Protein AF-A0A6V8KR81-F1 (afdb_monomer)

Radius of gyration: 21.19 Å; Cα contacts (8 Å, |Δi|>4): 101; chains: 1; bounding box: 66×29×53 Å

Foldseek 3Di:
DPADWPDKDKDKDFPVCQVVVLVVVVVVCCVVPPPQKDWDKDWADDPDPRIIMIMITIGGNPPPPPPDPPPDDDDDDD

Secondary structure (DSSP, 8-state):
--PPPSEEEEEEEEGGGHHHHHHHHHHHHHHHH-SSEEEEEEEEE-SSTTEEEEEEEEEE------------------

Structure (mmCIF, N/CA/C/O backbone):
data_AF-A0A6V8KR81-F1
#
_entry.id   AF-A0A6V8KR81-F1
#
loop_
_atom_site.group_PDB
_atom_site.id
_atom_site.type_symbol
_atom_site.label_atom_id
_atom_site.label_alt_id
_atom_site.label_comp_id
_atom_site.label_asym_id
_atom_site.label_entity_id
_atom_site.label_seq_id
_atom_site.pdbx_PDB_ins_code
_atom_site.Cartn_x
_atom_site.Cartn_y
_atom_site.Cartn_z
_atom_site.occupancy
_atom_site.B_iso_or_equiv
_atom_site.auth_seq_id
_atom_site.auth_comp_id
_atom_site.auth_asym_id
_atom_site.auth_atom_id
_atom_site.pdbx_PDB_model_num
ATOM 1 N N . MET A 1 1 ? -2.679 13.055 19.488 1.00 49.38 1 MET A N 1
ATOM 2 C CA . MET A 1 1 ? -1.603 12.052 19.656 1.00 49.38 1 MET A CA 1
ATOM 3 C C . MET A 1 1 ? -1.621 11.165 18.421 1.00 49.38 1 MET A C 1
ATOM 5 O O . MET A 1 1 ? -2.704 10.936 17.910 1.00 49.38 1 MET A O 1
ATOM 9 N N . ALA A 1 2 ? -0.478 10.747 17.872 1.00 57.56 2 ALA A N 1
ATOM 10 C CA . ALA A 1 2 ? -0.493 9.827 16.733 1.00 57.56 2 ALA A CA 1
ATOM 11 C C . ALA A 1 2 ? -0.827 8.420 17.246 1.00 57.56 2 ALA A C 1
ATOM 13 O O . ALA A 1 2 ? -0.065 7.868 18.041 1.00 57.56 2 ALA A O 1
ATOM 14 N N . SER A 1 3 ? -1.969 7.870 16.837 1.00 71.62 3 SER A N 1
ATOM 15 C CA . SER A 1 3 ? -2.404 6.527 17.221 1.00 71.62 3 SER A CA 1
ATOM 16 C C . SER A 1 3 ? -1.353 5.492 16.802 1.00 71.62 3 SER A C 1
ATOM 18 O O . SER A 1 3 ? -0.764 5.586 15.720 1.00 71.62 3 SER A O 1
ATOM 20 N N . LYS A 1 4 ? -1.078 4.508 17.669 1.00 87.31 4 LYS A N 1
ATOM 21 C CA . LYS A 1 4 ? -0.078 3.467 17.392 1.00 87.31 4 LYS A CA 1
ATOM 22 C C . LYS A 1 4 ? -0.492 2.680 16.136 1.00 87.31 4 LYS A C 1
ATOM 24 O O . LYS A 1 4 ? -1.639 2.233 16.068 1.00 87.31 4 LYS A O 1
ATOM 29 N N . PRO A 1 5 ? 0.409 2.480 15.157 1.00 91.06 5 PRO A N 1
ATOM 30 C CA . PRO A 1 5 ? 0.075 1.719 13.963 1.00 91.06 5 PRO A CA 1
ATOM 31 C C . PRO A 1 5 ? -0.203 0.253 14.305 1.00 91.06 5 PRO A C 1
ATOM 33 O O . PRO A 1 5 ? 0.528 -0.367 15.078 1.00 91.06 5 PRO A O 1
ATOM 36 N N . LEU A 1 6 ? -1.261 -0.288 13.704 1.00 93.69 6 LEU A N 1
ATOM 37 C CA . LEU A 1 6 ? -1.618 -1.706 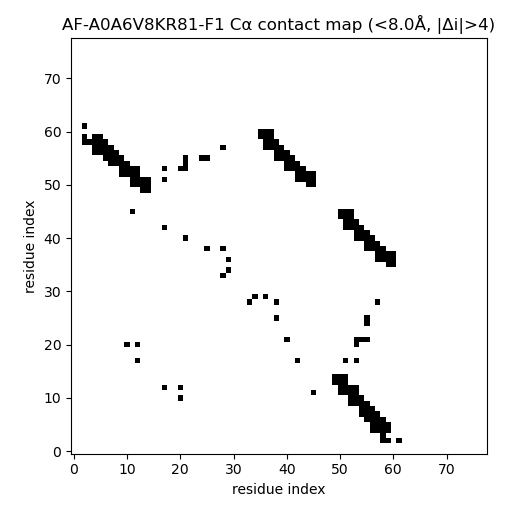13.745 1.00 93.69 6 LEU A CA 1
ATOM 38 C C . LEU A 1 6 ? -0.737 -2.524 12.803 1.00 93.69 6 LEU A C 1
ATOM 40 O O . LEU A 1 6 ? -0.352 -3.645 13.119 1.00 93.69 6 LEU A O 1
ATOM 44 N N . LEU A 1 7 ? -0.432 -1.950 11.639 1.00 94.56 7 LEU A N 1
ATOM 45 C CA . LEU A 1 7 ? 0.352 -2.575 10.586 1.00 94.56 7 LEU A CA 1
ATOM 46 C C . LEU A 1 7 ? 1.192 -1.515 9.879 1.00 94.56 7 LEU A C 1
ATOM 48 O O . LEU A 1 7 ? 0.714 -0.421 9.573 1.00 94.56 7 LEU A O 1
ATOM 52 N N . GLN A 1 8 ? 2.435 -1.868 9.571 1.00 95.94 8 GLN A N 1
ATOM 53 C CA . GLN A 1 8 ? 3.278 -1.116 8.652 1.00 95.94 8 GLN A CA 1
ATOM 54 C C . GLN A 1 8 ? 3.881 -2.083 7.640 1.00 95.94 8 GLN A C 1
ATOM 56 O O . GLN A 1 8 ? 4.521 -3.061 8.017 1.00 95.94 8 GLN A O 1
ATOM 61 N N . ALA A 1 9 ? 3.679 -1.804 6.357 1.00 96.38 9 ALA A N 1
ATOM 62 C CA . ALA A 1 9 ? 4.217 -2.593 5.260 1.00 96.38 9 ALA A CA 1
ATOM 63 C C . ALA A 1 9 ? 5.088 -1.717 4.358 1.00 96.38 9 ALA A C 1
ATOM 65 O O . ALA A 1 9 ? 4.785 -0.546 4.116 1.00 96.38 9 ALA A O 1
ATOM 66 N N . ARG A 1 10 ? 6.169 -2.308 3.845 1.00 97.38 10 ARG A N 1
ATOM 67 C CA . ARG A 1 10 ? 7.050 -1.706 2.843 1.00 97.38 10 ARG A CA 1
ATOM 68 C C . ARG A 1 10 ? 7.294 -2.716 1.736 1.00 97.38 10 ARG A C 1
ATOM 70 O O . ARG A 1 10 ? 7.792 -3.804 2.012 1.00 97.38 10 ARG A O 1
ATOM 77 N N . VAL A 1 11 ? 7.034 -2.317 0.498 1.00 96.56 11 VAL A N 1
ATOM 78 C CA . VAL A 1 11 ? 7.297 -3.134 -0.690 1.00 96.56 11 VAL A CA 1
ATOM 79 C C . VAL A 1 11 ? 8.167 -2.339 -1.656 1.00 96.56 11 VAL A C 1
ATOM 81 O O . VAL A 1 11 ? 7.913 -1.163 -1.904 1.00 96.56 11 VAL A O 1
ATOM 84 N N . THR A 1 12 ? 9.206 -2.974 -2.192 1.00 97.75 12 THR A N 1
ATOM 85 C CA . THR A 1 12 ? 9.964 -2.431 -3.324 1.00 97.75 12 THR A CA 1
ATOM 86 C C . THR A 1 12 ? 9.389 -3.028 -4.601 1.00 97.75 12 THR A C 1
ATOM 88 O O . THR A 1 12 ? 9.363 -4.247 -4.740 1.00 97.75 12 THR A O 1
ATOM 91 N N . THR A 1 13 ? 8.927 -2.185 -5.517 1.00 97.62 13 THR A N 1
ATOM 92 C CA . THR A 1 13 ? 8.260 -2.587 -6.766 1.00 97.62 13 THR A CA 1
ATOM 93 C C . THR A 1 13 ? 8.733 -1.706 -7.925 1.00 97.62 13 THR A C 1
ATOM 95 O O . THR A 1 13 ? 9.402 -0.696 -7.682 1.00 97.62 13 THR A O 1
ATOM 98 N N . SER A 1 14 ? 8.465 -2.082 -9.178 1.00 97.88 14 SER A N 1
ATOM 99 C CA . SER A 1 14 ? 8.778 -1.201 -10.313 1.00 97.88 14 SER A CA 1
ATOM 100 C C . SER A 1 14 ? 7.820 -0.007 -10.345 1.00 97.88 14 SER A C 1
ATOM 102 O O . SER A 1 14 ? 6.704 -0.076 -9.828 1.00 97.88 14 SER A O 1
ATOM 104 N N . THR A 1 15 ? 8.258 1.114 -10.924 1.00 97.25 15 THR A N 1
ATOM 105 C CA . THR A 1 15 ? 7.473 2.363 -10.948 1.00 97.25 15 THR A CA 1
ATOM 106 C C . THR A 1 15 ? 6.081 2.169 -11.559 1.00 97.25 15 THR A C 1
ATOM 108 O O . THR A 1 15 ? 5.111 2.711 -11.041 1.00 97.25 15 THR A O 1
ATOM 111 N N . GLU A 1 16 ? 5.973 1.353 -12.609 1.00 97.69 16 GLU A N 1
ATOM 112 C CA . GLU A 1 16 ? 4.713 1.015 -13.293 1.00 97.69 16 GLU A CA 1
ATOM 113 C C . GLU A 1 16 ? 3.714 0.246 -12.403 1.00 97.69 16 GLU A C 1
ATOM 115 O O . GLU A 1 16 ? 2.509 0.358 -12.593 1.00 97.69 16 GLU A O 1
ATOM 120 N N . HIS A 1 17 ? 4.197 -0.502 -11.405 1.00 97.81 17 HIS A N 1
ATOM 121 C CA . HIS A 1 17 ? 3.370 -1.322 -10.514 1.00 97.81 17 HIS A CA 1
ATOM 122 C C . HIS A 1 17 ? 3.113 -0.656 -9.156 1.00 97.81 17 HIS A C 1
ATOM 124 O O . HIS A 1 17 ? 2.501 -1.266 -8.275 1.00 97.81 17 HIS A O 1
ATOM 130 N N . ALA A 1 18 ? 3.597 0.571 -8.943 1.00 97.56 18 ALA A N 1
ATOM 131 C CA . ALA A 1 18 ? 3.533 1.244 -7.648 1.00 97.56 18 ALA A CA 1
ATOM 132 C C . ALA A 1 18 ? 2.093 1.432 -7.150 1.00 97.56 18 ALA A C 1
ATOM 134 O O . ALA A 1 18 ? 1.789 1.101 -6.005 1.00 97.56 18 ALA A O 1
ATOM 135 N N . GLU A 1 19 ? 1.210 1.920 -8.022 1.00 97.62 19 GLU A N 1
ATOM 136 C CA . GLU A 1 19 ? -0.197 2.179 -7.706 1.00 97.62 19 GLU A CA 1
ATOM 137 C C . GLU A 1 19 ? -0.960 0.876 -7.440 1.00 97.62 19 GLU A C 1
ATOM 139 O O . GLU A 1 19 ? -1.501 0.697 -6.352 1.00 97.62 19 GLU A O 1
ATOM 144 N N . ALA A 1 20 ? -0.856 -0.103 -8.346 1.00 98.00 20 ALA A N 1
ATOM 145 C CA . ALA A 1 20 ? -1.464 -1.423 -8.167 1.00 98.00 20 ALA A CA 1
ATOM 146 C C . ALA A 1 20 ? -1.005 -2.122 -6.872 1.00 98.00 20 ALA A C 1
ATOM 148 O O . ALA A 1 20 ? -1.786 -2.807 -6.205 1.00 98.00 20 ALA A O 1
ATOM 149 N N . SER A 1 21 ? 0.259 -1.926 -6.481 1.00 97.56 21 SER A N 1
ATOM 150 C CA . SER A 1 21 ? 0.784 -2.440 -5.212 1.00 97.56 21 SER A CA 1
ATOM 151 C C . SER A 1 21 ? 0.122 -1.760 -4.010 1.00 97.56 21 SER A C 1
ATOM 153 O O . SER A 1 21 ? -0.234 -2.441 -3.050 1.00 97.56 21 SER A O 1
ATOM 155 N N . LEU A 1 22 ? -0.066 -0.437 -4.044 1.00 97.75 22 LEU A N 1
ATOM 156 C CA . LEU A 1 22 ? -0.740 0.305 -2.973 1.00 97.75 22 LEU A CA 1
ATOM 157 C C . LEU A 1 22 ? -2.219 -0.067 -2.849 1.00 97.75 22 LEU A C 1
ATOM 159 O O . LEU A 1 22 ? -2.693 -0.256 -1.725 1.00 97.75 22 LEU A O 1
ATOM 163 N N . ASP A 1 23 ? -2.919 -0.224 -3.969 1.00 97.69 23 ASP A N 1
ATOM 164 C CA . ASP A 1 23 ? -4.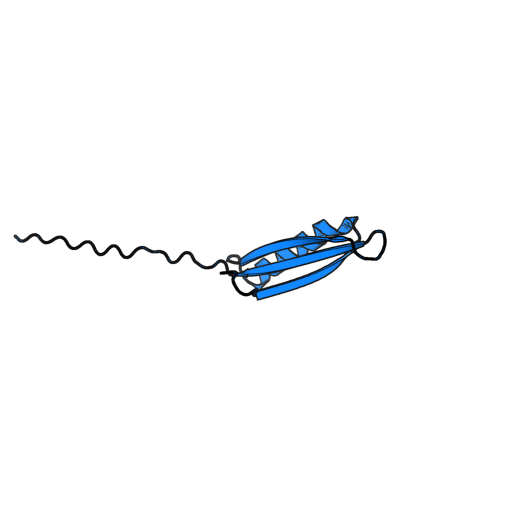324 -0.636 -3.989 1.00 97.69 23 ASP A CA 1
ATOM 165 C C . ASP A 1 23 ? -4.492 -2.035 -3.409 1.00 97.69 23 ASP A C 1
ATOM 167 O O . ASP A 1 23 ? -5.319 -2.254 -2.523 1.00 97.69 23 ASP A O 1
ATOM 171 N N . THR A 1 24 ? -3.638 -2.969 -3.835 1.00 97.50 24 THR A N 1
ATOM 172 C CA . THR A 1 24 ? -3.635 -4.341 -3.317 1.00 97.50 24 THR A CA 1
ATOM 173 C C . THR A 1 24 ? -3.375 -4.356 -1.812 1.00 97.50 24 THR A C 1
ATOM 175 O O . THR A 1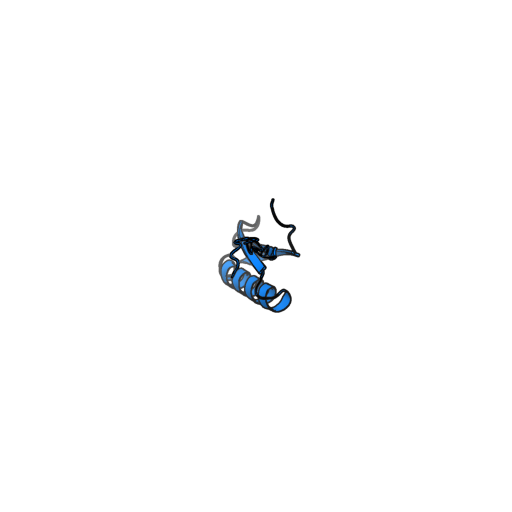 24 ? -4.114 -4.991 -1.061 1.00 97.50 24 THR A O 1
ATOM 178 N N . LEU A 1 25 ? -2.356 -3.627 -1.342 1.00 96.81 25 LEU A N 1
ATOM 179 C CA . LEU A 1 25 ? -2.034 -3.553 0.085 1.00 96.81 25 LEU A CA 1
ATOM 180 C C . LEU A 1 25 ? -3.181 -2.938 0.897 1.00 96.81 25 LEU A C 1
ATOM 182 O O . LEU A 1 25 ? -3.510 -3.445 1.968 1.00 96.81 25 LEU A O 1
ATOM 186 N N . THR A 1 26 ? -3.810 -1.878 0.390 1.00 96.81 26 THR A N 1
ATOM 187 C CA . THR A 1 26 ? -4.935 -1.207 1.059 1.00 96.81 26 THR A CA 1
ATOM 188 C C . THR A 1 26 ? -6.167 -2.108 1.113 1.00 96.81 26 THR A C 1
ATOM 190 O O . THR A 1 26 ? -6.793 -2.234 2.166 1.00 96.81 26 THR A O 1
ATOM 193 N N . HIS A 1 27 ? -6.493 -2.780 0.005 1.00 96.69 27 HIS A N 1
ATOM 194 C CA . HIS A 1 27 ? -7.592 -3.739 -0.064 1.00 96.69 27 HIS A CA 1
ATOM 195 C C . HIS A 1 27 ? -7.400 -4.879 0.941 1.00 96.69 27 HIS A C 1
ATOM 197 O O . HIS A 1 27 ? -8.304 -5.180 1.720 1.00 96.69 27 HIS A O 1
ATOM 203 N N . LEU A 1 28 ? -6.206 -5.481 0.970 1.00 96.31 28 LEU A N 1
ATOM 204 C CA . LEU A 1 28 ? -5.884 -6.554 1.908 1.00 96.31 28 LEU A CA 1
ATOM 205 C C . LEU A 1 28 ? -5.926 -6.078 3.362 1.00 96.31 28 LEU A C 1
ATOM 207 O O . LEU A 1 28 ? -6.445 -6.794 4.214 1.00 96.31 28 LEU A O 1
ATOM 211 N N . ALA A 1 29 ? -5.431 -4.874 3.653 1.00 95.69 29 ALA A N 1
ATOM 212 C CA . ALA A 1 29 ? -5.463 -4.323 5.002 1.00 95.69 29 ALA A CA 1
ATOM 213 C C . ALA A 1 29 ? -6.894 -4.166 5.529 1.00 95.69 29 ALA A C 1
ATOM 215 O O . ALA A 1 29 ? -7.179 -4.658 6.618 1.00 95.69 29 ALA A O 1
ATOM 216 N N . ARG A 1 30 ? -7.801 -3.561 4.750 1.00 95.00 30 ARG A N 1
ATOM 217 C CA . ARG A 1 30 ? -9.219 -3.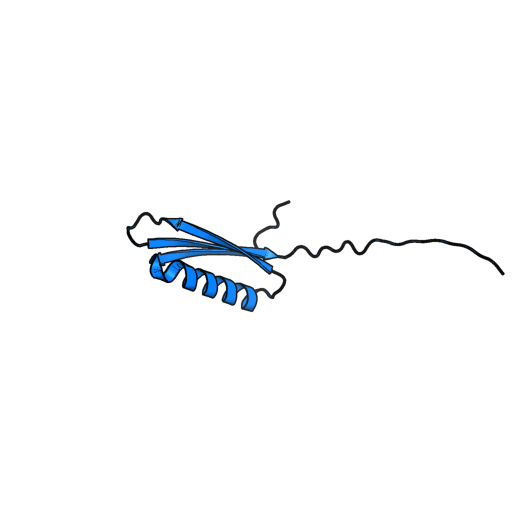424 5.135 1.00 95.00 30 ARG A CA 1
ATOM 218 C C . ARG A 1 30 ? -9.890 -4.782 5.308 1.00 95.00 30 ARG A C 1
ATOM 220 O O . ARG A 1 30 ? -10.547 -5.042 6.307 1.00 95.00 30 ARG A O 1
ATOM 227 N N . ARG A 1 31 ? -9.627 -5.708 4.384 1.00 96.19 31 ARG A N 1
ATOM 228 C CA . ARG A 1 31 ? -10.150 -7.075 4.470 1.00 96.19 31 ARG A CA 1
ATOM 229 C C . ARG A 1 31 ? -9.706 -7.842 5.715 1.00 96.19 31 ARG A C 1
ATOM 231 O O . ARG A 1 31 ? -10.450 -8.706 6.168 1.00 96.19 31 ARG A O 1
ATOM 238 N N . LEU A 1 32 ? -8.496 -7.591 6.213 1.00 95.69 32 LEU A N 1
ATOM 239 C CA . LEU A 1 32 ? -7.926 -8.304 7.359 1.00 95.69 32 LEU A CA 1
ATOM 240 C C . LEU A 1 32 ? -8.195 -7.610 8.697 1.00 95.69 32 LEU A C 1
ATOM 242 O O . LEU A 1 32 ? -8.291 -8.288 9.716 1.00 95.69 32 LEU A O 1
ATOM 246 N N . LEU A 1 33 ? -8.267 -6.279 8.707 1.00 94.31 33 LEU A N 1
ATOM 247 C CA . LEU A 1 33 ? -8.326 -5.47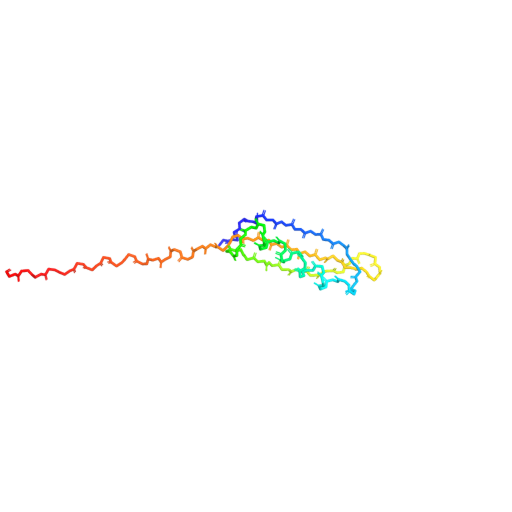2 9.929 1.00 94.31 33 LEU A CA 1
ATOM 248 C C . LEU A 1 33 ? -9.692 -4.811 10.161 1.00 94.31 33 LEU A C 1
ATOM 250 O O . LEU A 1 33 ? -9.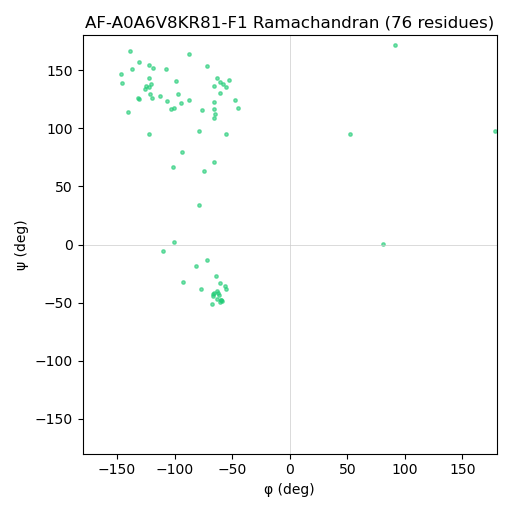889 -4.225 11.222 1.00 94.31 33 LEU A O 1
ATOM 254 N N . GLY A 1 34 ? -10.621 -4.941 9.210 1.00 92.75 34 GLY A N 1
ATOM 255 C CA . GLY A 1 34 ? -11.926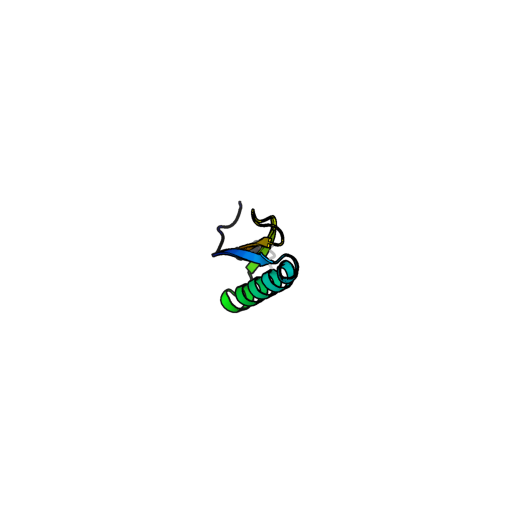 -4.286 9.226 1.00 92.75 34 GLY A CA 1
ATOM 256 C C . GLY A 1 34 ? -11.914 -2.937 8.508 1.00 92.75 34 GLY A C 1
ATOM 257 O O . GLY A 1 34 ? -10.859 -2.434 8.112 1.00 92.75 34 GLY A O 1
ATOM 258 N N . ASP A 1 35 ? -13.103 -2.360 8.340 1.00 89.38 35 ASP A N 1
ATOM 259 C CA . ASP A 1 35 ? -13.281 -1.088 7.633 1.00 89.38 35 ASP A CA 1
ATOM 260 C C . ASP A 1 35 ? -12.984 0.139 8.516 1.00 89.38 35 ASP A C 1
ATOM 262 O O . ASP A 1 35 ? -12.639 1.191 7.982 1.00 89.38 35 ASP A O 1
ATOM 266 N N . ASP A 1 36 ? -12.975 -0.015 9.847 1.00 90.69 36 ASP A N 1
ATOM 267 C CA . ASP A 1 36 ? -12.699 1.045 10.839 1.00 90.69 36 ASP A CA 1
ATOM 268 C C . ASP A 1 36 ? -11.193 1.354 10.995 1.00 90.69 36 ASP A C 1
ATOM 270 O O . ASP A 1 36 ? -10.665 1.620 12.085 1.00 90.69 36 ASP A O 1
ATOM 274 N N . VAL A 1 37 ? -10.444 1.254 9.895 1.00 93.19 37 VAL A N 1
ATOM 275 C CA . VAL A 1 37 ? -9.004 1.508 9.860 1.00 93.19 37 VAL A CA 1
ATOM 276 C C . VAL A 1 37 ? -8.656 2.600 8.864 1.00 93.19 37 VAL A C 1
ATOM 278 O O . VAL A 1 37 ? -9.062 2.608 7.702 1.00 93.19 37 VAL A O 1
ATOM 281 N N . THR A 1 38 ? -7.781 3.500 9.293 1.00 94.25 38 THR A N 1
ATOM 282 C CA . THR A 1 38 ? -7.190 4.494 8.405 1.00 94.25 38 THR A CA 1
ATOM 283 C C . THR A 1 38 ? -5.946 3.914 7.747 1.00 94.25 38 THR A C 1
ATOM 285 O O . THR A 1 38 ? -5.001 3.499 8.419 1.00 94.25 38 THR A O 1
ATOM 288 N N . CYS A 1 39 ? -5.924 3.924 6.415 1.00 94.94 39 CYS A N 1
ATOM 289 C CA . CYS A 1 39 ? -4.778 3.518 5.608 1.00 94.94 39 CYS A CA 1
ATOM 290 C C . CYS A 1 39 ? -4.063 4.756 5.062 1.00 94.94 39 CYS A C 1
ATOM 292 O O . CYS A 1 39 ? -4.624 5.503 4.264 1.00 94.94 39 CYS A O 1
ATOM 294 N N . ARG A 1 40 ? -2.807 4.966 5.460 1.00 95.81 40 ARG A N 1
ATOM 295 C CA . ARG A 1 40 ? -1.938 6.009 4.907 1.00 95.81 40 ARG A CA 1
ATOM 296 C C . ARG A 1 40 ? -0.886 5.384 4.005 1.00 95.81 40 ARG A C 1
ATOM 298 O O . ARG A 1 40 ? -0.095 4.557 4.458 1.00 95.81 40 ARG A O 1
ATOM 305 N N . THR A 1 41 ? -0.831 5.835 2.759 1.00 97.19 41 THR A N 1
ATOM 306 C CA . THR A 1 41 ? 0.125 5.355 1.760 1.00 97.19 41 THR A CA 1
ATOM 307 C C . THR A 1 41 ? 1.202 6.397 1.467 1.00 97.19 41 THR A C 1
ATOM 309 O O . THR A 1 41 ? 0.989 7.602 1.623 1.00 97.19 41 THR A O 1
ATOM 312 N N . GLN A 1 42 ? 2.399 5.946 1.092 1.00 97.44 42 GLN A N 1
ATOM 313 C CA . GLN A 1 42 ? 3.475 6.808 0.595 1.00 97.44 42 GLN A CA 1
ATOM 314 C C . GLN A 1 42 ? 4.301 6.072 -0.458 1.00 97.44 42 GLN A C 1
ATOM 316 O O . GLN A 1 42 ? 4.556 4.879 -0.318 1.00 97.44 42 GLN A O 1
ATOM 321 N N . THR A 1 43 ? 4.809 6.808 -1.443 1.00 97.75 43 THR A N 1
ATOM 322 C CA . THR A 1 43 ? 5.763 6.294 -2.434 1.00 97.75 43 THR A CA 1
ATOM 323 C C . THR A 1 43 ? 7.055 7.103 -2.371 1.00 97.75 43 THR A C 1
ATOM 325 O O . THR A 1 43 ? 7.041 8.328 -2.195 1.00 97.75 43 THR A O 1
ATOM 328 N N . ARG A 1 44 ? 8.195 6.415 -2.460 1.00 97.25 44 ARG A N 1
ATOM 329 C CA . ARG A 1 44 ? 9.543 6.998 -2.463 1.00 97.25 44 ARG A CA 1
ATOM 330 C C . ARG A 1 44 ? 10.403 6.313 -3.513 1.00 97.25 44 ARG A C 1
ATOM 332 O O . ARG A 1 44 ? 10.229 5.125 -3.763 1.00 97.25 44 ARG A O 1
ATOM 339 N N . HIS A 1 45 ? 11.375 7.023 -4.075 1.00 95.94 45 HIS A N 1
ATOM 340 C CA . HIS A 1 45 ? 12.354 6.395 -4.960 1.00 95.94 45 HIS A CA 1
ATOM 341 C C . HIS A 1 45 ? 13.139 5.295 -4.227 1.00 95.94 45 HIS A C 1
ATOM 343 O O . HIS A 1 45 ? 13.485 5.418 -3.042 1.00 95.94 45 HIS A O 1
ATOM 349 N N . ALA A 1 46 ? 13.379 4.187 -4.923 1.00 94.25 46 ALA A N 1
ATOM 350 C CA . ALA A 1 46 ? 14.348 3.191 -4.496 1.00 94.25 46 ALA A CA 1
ATOM 351 C C . ALA A 1 46 ? 15.732 3.558 -5.043 1.00 94.25 46 ALA A C 1
ATOM 353 O O . ALA A 1 46 ? 15.853 4.348 -5.976 1.00 94.25 46 ALA A O 1
ATOM 354 N N . ASP A 1 47 ? 16.771 2.950 -4.480 1.00 92.62 47 ASP A N 1
ATOM 355 C CA . ASP A 1 47 ? 18.155 3.227 -4.884 1.00 92.62 47 ASP A CA 1
ATOM 356 C C . ASP A 1 47 ? 18.468 2.630 -6.277 1.00 92.62 47 ASP A C 1
ATOM 358 O O . ASP A 1 47 ? 19.462 2.971 -6.912 1.00 92.62 47 ASP A O 1
ATOM 362 N N . ARG A 1 48 ? 17.589 1.750 -6.780 1.00 92.12 48 ARG A N 1
ATOM 363 C CA . ARG A 1 48 ? 17.665 1.126 -8.104 1.00 92.12 48 ARG A CA 1
ATOM 364 C C . ARG A 1 48 ? 16.783 1.869 -9.110 1.00 92.12 48 ARG A C 1
ATOM 366 O O . ARG A 1 48 ? 15.587 2.043 -8.877 1.00 92.12 48 ARG A O 1
ATOM 373 N N . ALA A 1 49 ? 17.354 2.218 -10.264 1.00 93.50 49 ALA A N 1
ATOM 374 C CA . ALA A 1 49 ? 16.627 2.842 -11.369 1.00 93.50 49 ALA A CA 1
ATOM 375 C C . ALA A 1 49 ? 15.420 1.993 -11.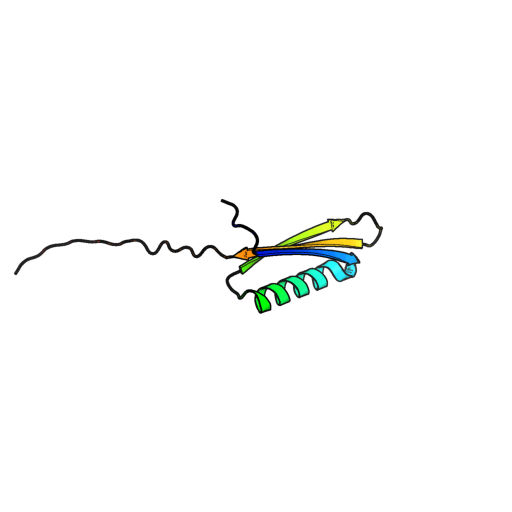813 1.00 93.50 49 ALA A C 1
ATOM 377 O O . ALA A 1 49 ? 15.527 0.773 -11.941 1.00 93.50 49 ALA A O 1
ATOM 378 N N . GLY A 1 50 ? 14.277 2.648 -12.034 1.00 95.50 50 GLY A N 1
ATOM 379 C CA . GLY A 1 50 ? 13.015 1.997 -12.409 1.00 95.50 50 GLY A CA 1
ATOM 380 C C . GLY A 1 50 ? 12.226 1.378 -11.248 1.00 95.50 50 GLY A C 1
ATOM 381 O O . GLY A 1 50 ? 11.157 0.820 -11.487 1.00 95.50 50 GLY A O 1
ATOM 382 N N . TYR A 1 51 ? 12.715 1.482 -10.006 1.00 97.75 51 TYR A N 1
ATOM 383 C CA . TYR A 1 51 ? 12.043 0.953 -8.818 1.00 97.75 51 TYR A CA 1
ATOM 384 C C . TYR A 1 51 ? 11.682 2.048 -7.812 1.00 97.75 51 TYR A C 1
ATOM 386 O O . TYR A 1 51 ? 12.360 3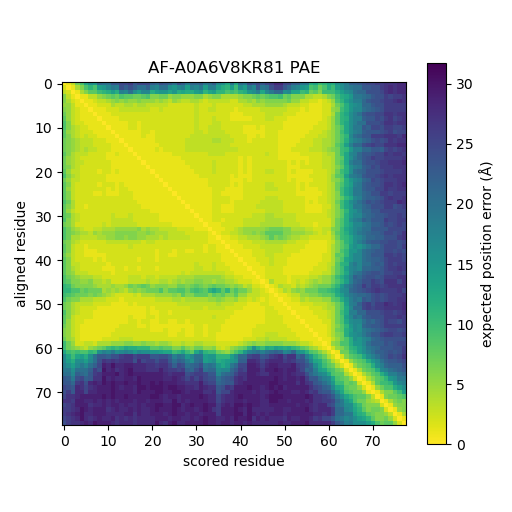.069 -7.661 1.00 97.75 51 TYR A O 1
ATOM 394 N N . VAL A 1 52 ? 10.620 1.783 -7.058 1.00 98.31 52 VAL A N 1
ATOM 395 C CA . VAL A 1 52 ? 10.141 2.608 -5.952 1.00 98.31 52 VAL A CA 1
ATOM 396 C C . VAL A 1 52 ? 9.881 1.752 -4.717 1.00 98.31 52 VAL A C 1
ATOM 398 O O . VAL A 1 52 ? 9.669 0.544 -4.792 1.00 98.31 52 VAL A O 1
ATOM 401 N N . ARG A 1 53 ? 9.904 2.395 -3.553 1.00 98.31 53 ARG A N 1
ATOM 402 C CA . ARG A 1 53 ? 9.444 1.856 -2.277 1.00 98.31 53 ARG A CA 1
ATOM 403 C C . ARG A 1 53 ? 8.054 2.415 -2.009 1.00 98.31 53 ARG A C 1
ATOM 405 O O . ARG A 1 53 ? 7.904 3.629 -1.860 1.00 98.31 53 ARG A O 1
ATOM 412 N N . VAL A 1 54 ? 7.062 1.540 -1.932 1.00 98.06 54 VAL A N 1
ATOM 413 C CA . VAL A 1 54 ? 5.715 1.882 -1.477 1.00 98.06 54 VAL A CA 1
ATOM 414 C C . VAL A 1 54 ? 5.562 1.491 -0.012 1.00 98.06 54 VAL A C 1
ATOM 416 O O . VAL A 1 54 ? 6.077 0.464 0.437 1.00 98.06 54 VAL A O 1
ATOM 419 N N . TYR A 1 55 ? 4.876 2.337 0.740 1.00 98.12 55 TYR A N 1
ATOM 420 C CA . TYR A 1 55 ? 4.647 2.191 2.167 1.00 98.12 55 TYR A CA 1
ATOM 421 C C . TYR A 1 55 ? 3.151 2.244 2.433 1.00 98.12 55 TYR A C 1
ATOM 423 O O . TYR A 1 55 ? 2.468 3.127 1.916 1.00 98.12 55 TYR A O 1
ATOM 431 N N . LEU A 1 56 ? 2.674 1.351 3.294 1.00 97.94 56 LEU A N 1
ATOM 432 C CA . LEU A 1 56 ? 1.345 1.406 3.889 1.00 97.94 56 LEU A CA 1
ATOM 433 C C . LEU A 1 56 ? 1.504 1.456 5.409 1.00 97.94 56 LEU A C 1
ATOM 435 O O . LEU A 1 56 ? 2.218 0.642 5.991 1.00 97.94 56 LEU A O 1
ATOM 439 N N . THR A 1 57 ? 0.843 2.407 6.055 1.00 97.00 57 THR A N 1
ATOM 440 C CA . THR A 1 57 ? 0.671 2.454 7.510 1.00 97.00 57 THR A CA 1
ATOM 441 C C . THR A 1 57 ? -0.814 2.403 7.816 1.00 97.00 57 THR A C 1
ATOM 443 O O . THR A 1 57 ? -1.570 3.222 7.298 1.00 97.00 57 THR A O 1
ATOM 446 N N . VAL A 1 58 ? -1.218 1.456 8.656 1.00 96.06 58 VAL A N 1
ATOM 447 C CA . VAL A 1 58 ? -2.606 1.273 9.077 1.00 96.06 58 VAL A CA 1
ATOM 448 C C . VAL A 1 58 ? -2.727 1.603 10.556 1.00 96.06 58 VAL A C 1
ATOM 450 O O . VAL A 1 58 ? -1.979 1.066 11.375 1.00 96.06 58 VAL A O 1
ATOM 453 N N . THR A 1 59 ? -3.668 2.467 10.907 1.00 95.31 59 THR A N 1
ATOM 454 C CA . THR A 1 59 ? -4.035 2.806 12.290 1.00 95.31 59 THR A CA 1
ATOM 455 C C . THR A 1 59 ? -5.516 2.516 12.495 1.00 95.31 59 THR A C 1
ATOM 457 O O . THR A 1 59 ? -6.279 2.547 11.531 1.00 95.31 59 THR A O 1
ATOM 460 N N . ARG A 1 60 ? -5.944 2.251 13.735 1.00 90.62 60 ARG A N 1
ATOM 461 C CA . ARG A 1 60 ? -7.384 2.278 14.037 1.00 90.62 60 ARG A CA 1
ATOM 462 C C . ARG A 1 60 ? -7.904 3.688 13.816 1.00 90.62 60 ARG A C 1
ATOM 464 O O . ARG A 1 60 ? -7.189 4.648 14.109 1.00 90.62 60 ARG A O 1
ATOM 471 N N . GLU A 1 61 ? -9.120 3.798 13.311 1.00 83.00 61 GLU A N 1
ATOM 472 C CA . GLU A 1 61 ? -9.894 5.010 13.512 1.00 83.00 61 GLU A CA 1
ATOM 473 C C . GLU A 1 61 ? -10.193 5.088 15.014 1.00 83.00 61 GLU A C 1
ATOM 475 O O . GLU A 1 61 ? -10.757 4.164 15.599 1.00 83.00 61 GLU A O 1
ATOM 480 N N . GLU A 1 62 ? -9.686 6.118 15.692 1.00 67.88 62 GLU A N 1
ATOM 481 C CA . GLU A 1 62 ? -10.143 6.389 17.051 1.00 67.88 62 GLU A CA 1
ATOM 482 C C . GLU A 1 62 ? -11.611 6.780 16.917 1.00 67.88 62 GLU A C 1
ATOM 484 O O . GLU A 1 62 ? -11.912 7.841 16.365 1.00 67.88 62 GLU A O 1
ATOM 489 N N . GLU A 1 63 ? -12.516 5.903 17.363 1.00 51.84 63 GLU A N 1
ATOM 490 C CA . GLU A 1 63 ? -13.923 6.245 17.519 1.00 51.84 63 GLU A CA 1
ATOM 491 C C . GLU A 1 63 ? -13.973 7.614 18.196 1.00 51.84 63 GLU A C 1
ATOM 493 O O . GLU A 1 63 ? -13.501 7.788 19.324 1.00 51.84 63 GLU A O 1
ATOM 498 N N . ARG A 1 64 ? -14.538 8.612 17.514 1.00 48.03 64 ARG A N 1
ATOM 499 C CA . ARG A 1 64 ? -15.021 9.817 18.181 1.00 48.03 64 ARG A CA 1
ATOM 500 C C . ARG A 1 64 ? -16.188 9.405 19.080 1.00 48.03 64 ARG A C 1
ATOM 502 O O . ARG A 1 64 ? -17.332 9.751 18.815 1.00 48.03 64 ARG A O 1
ATOM 509 N N . LEU A 1 65 ? -15.913 8.701 20.175 1.00 46.31 65 LEU A N 1
ATOM 510 C CA . LEU A 1 65 ? -16.809 8.586 21.317 1.00 46.31 65 LEU A CA 1
ATOM 511 C C . LEU A 1 65 ? -16.764 9.911 22.091 1.00 46.31 65 LEU A C 1
ATOM 513 O O . LEU A 1 65 ? -16.364 9.994 23.245 1.00 46.31 65 LEU A O 1
ATOM 517 N N . CYS A 1 66 ? -17.197 10.971 21.415 1.00 36.88 66 CYS A N 1
ATOM 518 C CA . CYS A 1 66 ? -17.832 12.114 22.042 1.00 36.88 66 CYS A CA 1
ATOM 519 C C . CYS A 1 66 ? -19.333 11.947 21.801 1.00 36.88 66 CYS A C 1
ATOM 521 O O . CYS A 1 66 ? -19.932 12.720 21.061 1.00 36.88 66 CYS A O 1
ATOM 523 N N . HIS A 1 67 ? -19.944 10.920 22.399 1.00 39.84 67 HIS A N 1
ATOM 524 C CA . HIS A 1 67 ? -21.361 11.049 22.705 1.00 39.84 67 HIS A CA 1
ATOM 525 C C . HIS A 1 67 ? -21.420 11.906 23.963 1.00 39.84 67 HIS A C 1
ATOM 527 O O . HIS A 1 67 ? -21.129 11.453 25.069 1.00 39.84 67 HIS A O 1
ATOM 533 N N . GLU A 1 68 ? -21.653 13.193 23.740 1.00 40.56 68 GLU A N 1
ATOM 534 C CA . GLU A 1 68 ? -21.820 14.194 24.774 1.00 40.56 68 GLU A CA 1
ATOM 535 C C . GLU A 1 68 ? -22.794 13.690 25.839 1.00 40.56 68 GLU A C 1
ATOM 537 O O . GLU A 1 68 ? -23.941 13.331 25.563 1.00 40.56 68 GLU A O 1
ATOM 542 N N . SER A 1 69 ? -22.315 13.696 27.077 1.00 46.50 69 SER A N 1
ATOM 543 C CA . SER A 1 69 ? -23.130 13.719 28.276 1.00 46.50 69 SER A CA 1
ATOM 544 C C . SER A 1 69 ? -24.079 14.919 28.211 1.00 46.50 69 SER A C 1
ATOM 546 O O . SER A 1 69 ? -23.715 16.018 28.621 1.00 46.50 69 SER A O 1
ATOM 548 N N . GLN A 1 70 ? -25.310 14.728 27.744 1.00 45.62 70 GLN A N 1
ATOM 549 C CA . GLN A 1 70 ? -26.400 15.644 28.073 1.00 45.62 70 GLN A CA 1
ATOM 550 C C . GLN A 1 70 ? -27.145 15.111 29.291 1.00 45.62 70 GLN A C 1
ATOM 552 O O . GLN A 1 70 ? -28.230 14.543 29.213 1.00 45.62 70 GLN A O 1
ATOM 557 N N . GLY A 1 71 ? -26.545 15.353 30.456 1.00 41.47 71 GLY A N 1
ATOM 558 C CA . GLY A 1 71 ? -27.353 15.677 31.617 1.00 41.47 71 GLY A CA 1
ATOM 559 C C . GLY A 1 71 ? -28.054 17.006 31.338 1.00 41.47 71 GLY A C 1
ATOM 560 O O . GLY A 1 71 ? -27.406 18.045 31.262 1.00 41.47 71 GLY A O 1
ATOM 561 N N . SER A 1 72 ? -29.375 16.980 31.189 1.00 40.09 72 SER A N 1
ATOM 562 C CA . SER A 1 72 ? -30.210 18.161 31.392 1.00 40.09 72 SER A CA 1
ATOM 563 C C . SER A 1 72 ? -31.232 17.819 32.463 1.00 40.09 72 SER A C 1
ATOM 565 O O . SER A 1 72 ? -32.260 17.197 32.211 1.00 40.09 72 SER A O 1
ATOM 567 N N . ALA A 1 73 ? -30.898 18.187 33.697 1.00 49.94 73 ALA A N 1
ATOM 568 C CA . ALA A 1 73 ? -31.880 18.314 34.751 1.00 49.94 73 ALA A CA 1
ATOM 569 C C . ALA A 1 73 ? -32.829 19.465 34.387 1.00 49.94 73 ALA A C 1
ATOM 571 O O . ALA A 1 73 ? -32.383 20.603 34.243 1.00 49.94 73 ALA A O 1
ATOM 572 N N . ARG A 1 74 ? -34.133 19.186 34.308 1.00 48.31 74 ARG A N 1
ATOM 573 C CA . ARG A 1 74 ? -35.177 20.165 34.628 1.00 48.31 74 ARG A CA 1
ATOM 574 C C . ARG A 1 74 ? -36.323 19.486 35.373 1.00 48.31 74 ARG A C 1
ATOM 576 O O . ARG A 1 74 ? -37.029 18.640 34.844 1.00 48.31 74 ARG A O 1
ATOM 583 N N . THR A 1 75 ? -36.441 19.904 36.624 1.00 49.53 75 THR A N 1
ATOM 584 C CA . THR A 1 75 ? -37.598 19.862 37.520 1.00 49.53 75 THR A CA 1
ATOM 585 C C . THR A 1 75 ? -38.862 20.477 36.909 1.00 49.53 75 THR A C 1
ATOM 587 O O . THR A 1 75 ? -38.763 21.538 36.291 1.00 49.53 75 THR A O 1
ATOM 590 N N . ALA A 1 76 ? -40.015 19.857 37.175 1.00 48.31 76 ALA A N 1
ATOM 591 C CA . ALA A 1 76 ? -41.349 20.439 37.435 1.00 48.31 76 ALA A CA 1
ATOM 592 C C . ALA A 1 76 ? -42.295 19.232 37.635 1.00 48.31 76 ALA A C 1
ATOM 594 O O . ALA A 1 76 ? -42.507 18.473 36.698 1.00 48.31 76 ALA A O 1
ATOM 595 N N . ASP A 1 77 ? -42.618 18.794 38.851 1.00 50.12 77 ASP A N 1
ATOM 596 C CA . ASP A 1 77 ? -43.591 19.383 39.786 1.00 50.12 77 ASP A CA 1
ATOM 597 C C . ASP A 1 77 ? -44.968 19.600 39.136 1.00 50.12 77 ASP A C 1
ATOM 599 O O . ASP A 1 77 ? -45.179 20.597 38.447 1.00 50.12 77 ASP A O 1
ATOM 603 N N . THR A 1 78 ? -45.874 18.630 39.313 1.00 53.91 78 THR A N 1
ATOM 604 C CA . THR A 1 78 ? -47.327 18.792 39.524 1.00 53.91 78 THR A CA 1
ATOM 605 C C . THR A 1 78 ? -47.879 17.493 40.110 1.00 53.91 78 THR A C 1
ATOM 607 O O . THR A 1 78 ? -47.509 16.417 39.586 1.00 53.91 78 THR A O 1
#

Solvent-accessible surface area (backbone atoms only — not comparable to full-atom values): 4954 Å² total; per-residue (Å²): 131,86,72,71,66,78,44,76,48,78,48,79,40,43,59,90,46,44,62,62,50,50,52,52,52,51,53,52,47,36,76,74,72,40,80,66,46,45,78,49,76,50,78,43,82,40,98,47,90,69,31,24,34,39,36,42,39,30,26,67,55,77,75,81,80,70,76,74,84,76,83,74,92,76,92,78,93,132

Mean predicted aligned error: 10.18 Å

Organism: NCBI:txid1076126

Sequence (78 aa):
MASKPLLQARVTTSTEHAEASLDTLTHLARRLLGDDVTCRTQTRHADRAGYVRVYLTVTREEERLCHESQGSARTADT

Nearest PDB structures (foldseek):
  6nuk-assembly1_A  TM=4.940E-01  e=7.622E-01  synthetic construct
  5ucg-assembly1_A  TM=5.840E-01  e=1.344E+00  Bacillus subtilis subsp. subtilis str. 168
  1jw3-assembly1_A  TM=3.769E-01  e=1.112E+00  Methanothermobacter thermautotrophicus
  8ron-assembly1_A  TM=4.139E-01  e=1.729E+00  Homo sapiens
  2nrq-assembly1_A  TM=4.818E-01  e=3.683E+00  Saccharolobus solfataricus

pLDDT: mean 83.65, std 20.85, range [36.88, 98.31]